Protein AF-A0A2K2TLW4-F1 (afdb_monomer_lite)

Secondary structure (DSSP, 8-state):
--HHHHHHHHHHHHHHHHHHTTGGGSHHHHHHHHHHHHHHHHHH-GGGGTTPPPHHHHHHHHHHS-HHHHHHHHHHHHHTT--

Sequence (83 aa):
MSVENNLRLSMLKTALFHQLKNHKKSPERTARNIEEILQLFAKVDPDKQTGLPGHKELLDLLQTHSREDCLDLILHYFAEKDS

Radius of gyration: 12.2 Å; chains: 1; bounding box: 29×23×31 Å

Structure (mmCIF, N/CA/C/O backbone):
data_AF-A0A2K2TLW4-F1
#
_entry.id   AF-A0A2K2TLW4-F1
#
loop_
_atom_site.group_PDB
_atom_site.id
_atom_site.type_symbol
_atom_site.label_atom_id
_atom_site.label_alt_id
_atom_site.label_comp_id
_atom_site.label_asym_id
_atom_site.label_entity_id
_atom_site.label_seq_id
_atom_site.pdbx_PDB_ins_code
_atom_site.Cartn_x
_atom_site.Cartn_y
_atom_site.Cartn_z
_atom_site.occupancy
_atom_site.B_iso_or_equiv
_atom_site.auth_seq_id
_atom_site.auth_comp_id
_atom_site.auth_asym_id
_atom_site.auth_atom_id
_atom_site.pdbx_PDB_model_num
ATOM 1 N N . MET A 1 1 ? 10.994 -13.164 -14.117 1.00 52.69 1 MET A N 1
ATOM 2 C CA . MET A 1 1 ? 11.500 -12.395 -12.951 1.00 52.69 1 MET A CA 1
ATOM 3 C C . MET A 1 1 ? 13.019 -12.496 -12.792 1.00 52.69 1 MET A C 1
ATOM 5 O O . MET A 1 1 ? 13.537 -13.588 -12.592 1.00 52.69 1 MET A O 1
ATOM 9 N N . SER A 1 2 ? 13.733 -11.368 -12.872 1.00 64.56 2 SER A N 1
ATOM 10 C CA . SER A 1 2 ? 15.167 -11.269 -12.547 1.00 64.56 2 SER A CA 1
ATOM 11 C C . SER A 1 2 ? 15.393 -11.180 -11.025 1.00 64.56 2 SER A C 1
ATOM 13 O O . SER A 1 2 ? 14.478 -10.844 -10.271 1.00 64.56 2 SER A O 1
ATOM 15 N N . VAL A 1 3 ? 16.620 -11.443 -10.556 1.00 66.69 3 VAL A N 1
ATOM 16 C CA . VAL A 1 3 ? 17.010 -11.264 -9.137 1.00 66.69 3 VAL A CA 1
ATOM 17 C C . VAL A 1 3 ? 16.737 -9.831 -8.655 1.00 66.69 3 VAL A C 1
ATOM 19 O O . VAL A 1 3 ? 16.306 -9.629 -7.521 1.00 66.69 3 VAL A O 1
ATOM 22 N N . GLU A 1 4 ? 16.916 -8.844 -9.533 1.00 69.06 4 GLU A N 1
ATOM 23 C CA . GLU A 1 4 ? 16.644 -7.435 -9.248 1.00 69.06 4 GLU A CA 1
ATOM 24 C C . GLU A 1 4 ? 15.153 -7.175 -8.969 1.00 69.06 4 GLU A C 1
ATOM 26 O O . GLU A 1 4 ? 14.818 -6.480 -8.009 1.00 69.06 4 GLU A O 1
ATOM 31 N N . ASN A 1 5 ? 14.247 -7.810 -9.721 1.00 70.50 5 ASN A N 1
ATOM 32 C CA . ASN A 1 5 ? 12.801 -7.693 -9.494 1.00 70.50 5 ASN A CA 1
ATOM 33 C C . ASN A 1 5 ? 12.386 -8.296 -8.145 1.00 70.50 5 ASN A C 1
ATOM 35 O O . ASN A 1 5 ? 11.587 -7.700 -7.423 1.00 70.50 5 ASN A O 1
ATOM 39 N N . ASN A 1 6 ? 12.972 -9.435 -7.764 1.00 71.94 6 ASN A N 1
ATOM 40 C CA . ASN A 1 6 ? 12.708 -10.078 -6.473 1.00 71.94 6 ASN A CA 1
ATOM 41 C C . ASN A 1 6 ? 13.209 -9.237 -5.286 1.00 71.94 6 ASN A C 1
ATOM 43 O O . ASN A 1 6 ? 12.534 -9.141 -4.254 1.00 71.94 6 ASN A O 1
ATOM 47 N N . LEU A 1 7 ? 14.371 -8.591 -5.434 1.00 81.12 7 LEU A N 1
ATOM 48 C CA . LEU A 1 7 ? 14.907 -7.677 -4.425 1.00 81.12 7 LEU A CA 1
ATOM 49 C C . LEU A 1 7 ? 14.004 -6.447 -4.262 1.00 81.12 7 LEU A C 1
ATOM 51 O O . LEU A 1 7 ? 13.628 -6.106 -3.140 1.00 81.12 7 LEU A O 1
ATOM 55 N N . ARG A 1 8 ? 13.594 -5.825 -5.374 1.00 80.50 8 ARG A N 1
ATOM 56 C CA . ARG A 1 8 ? 12.677 -4.675 -5.368 1.00 80.50 8 ARG A CA 1
ATOM 57 C C . ARG A 1 8 ? 11.340 -5.022 -4.714 1.00 80.50 8 ARG A C 1
ATOM 59 O O . ARG A 1 8 ? 10.865 -4.266 -3.872 1.00 80.50 8 ARG A O 1
ATOM 66 N N . LEU A 1 9 ? 10.768 -6.183 -5.032 1.00 81.00 9 LEU A N 1
ATOM 67 C CA . LEU A 1 9 ? 9.513 -6.641 -4.433 1.00 81.00 9 LEU A CA 1
ATOM 68 C C . LEU A 1 9 ? 9.649 -6.868 -2.917 1.00 81.00 9 LEU A C 1
ATOM 70 O O . LEU A 1 9 ? 8.769 -6.485 -2.146 1.00 81.00 9 LEU A O 1
ATOM 74 N N . SER A 1 10 ? 10.787 -7.405 -2.469 1.00 86.50 10 SER A N 1
ATOM 75 C CA . SER A 1 10 ? 11.091 -7.576 -1.041 1.00 86.50 10 SER A CA 1
ATOM 76 C C . SER A 1 10 ? 11.234 -6.234 -0.309 1.00 86.50 10 SER A C 1
ATOM 78 O O . SER A 1 10 ? 10.731 -6.073 0.809 1.00 86.50 10 SER A O 1
ATOM 80 N N . MET A 1 11 ? 11.872 -5.244 -0.945 1.00 88.75 11 MET A N 1
ATOM 81 C CA . MET A 1 11 ? 11.981 -3.881 -0.414 1.00 88.75 11 MET A CA 1
ATOM 82 C C . MET A 1 11 ? 10.610 -3.205 -0.318 1.00 88.75 11 MET A C 1
ATOM 84 O O . MET A 1 11 ? 10.284 -2.639 0.727 1.00 88.75 11 MET A O 1
ATOM 88 N N . LEU A 1 12 ? 9.786 -3.315 -1.366 1.00 88.19 12 LEU A N 1
ATOM 89 C CA . LEU A 1 12 ? 8.427 -2.775 -1.390 1.00 88.19 12 LEU A CA 1
ATOM 90 C C . LEU A 1 12 ? 7.572 -3.388 -0.276 1.00 88.19 12 LEU A C 1
ATOM 92 O O . LEU A 1 12 ? 6.990 -2.658 0.524 1.00 88.19 12 LEU A O 1
ATOM 96 N N . LYS A 1 13 ? 7.561 -4.722 -0.160 1.00 90.00 13 LYS A N 1
ATOM 97 C CA . LYS A 1 13 ? 6.832 -5.440 0.895 1.00 90.00 13 LYS A CA 1
ATOM 98 C C . LYS A 1 13 ? 7.227 -4.954 2.290 1.00 90.00 13 LYS A C 1
ATOM 100 O O . LYS A 1 13 ? 6.361 -4.715 3.129 1.00 90.00 13 LYS A O 1
ATOM 105 N N . THR A 1 14 ? 8.524 -4.758 2.524 1.00 92.06 14 THR A N 1
ATOM 106 C CA . THR A 1 14 ? 9.039 -4.245 3.802 1.00 92.06 14 THR A CA 1
ATOM 107 C C . THR A 1 14 ? 8.549 -2.820 4.071 1.00 92.06 14 THR A C 1
ATOM 109 O O . THR A 1 14 ? 8.043 -2.539 5.160 1.00 92.06 14 THR A O 1
ATOM 112 N N . ALA A 1 15 ? 8.632 -1.925 3.082 1.00 91.69 15 ALA A N 1
ATOM 113 C CA . ALA A 1 15 ? 8.167 -0.545 3.216 1.00 91.69 15 ALA A CA 1
ATOM 114 C C . ALA A 1 15 ? 6.658 -0.469 3.517 1.00 91.69 15 ALA A C 1
ATOM 116 O O . ALA A 1 15 ? 6.246 0.236 4.442 1.00 91.69 15 ALA A O 1
ATOM 117 N N . LEU A 1 16 ? 5.845 -1.248 2.797 1.00 92.00 16 LEU A N 1
ATOM 118 C CA . LEU A 1 16 ? 4.400 -1.334 3.011 1.00 92.00 16 LEU A CA 1
ATOM 119 C C . LEU A 1 16 ? 4.065 -1.868 4.406 1.00 92.00 16 LEU A C 1
ATOM 121 O O . LEU A 1 16 ? 3.251 -1.274 5.111 1.00 92.00 16 LEU A O 1
ATOM 125 N N . PHE A 1 17 ? 4.740 -2.928 4.861 1.00 91.31 17 PHE A N 1
ATOM 126 C CA . PHE A 1 17 ? 4.514 -3.493 6.194 1.00 91.31 17 PHE A CA 1
ATOM 127 C C . PHE A 1 17 ? 4.730 -2.460 7.311 1.00 91.31 17 PHE A C 1
ATOM 129 O O . PHE A 1 17 ? 3.956 -2.391 8.271 1.00 91.31 17 PHE A O 1
ATOM 136 N N . HIS A 1 18 ? 5.748 -1.606 7.165 1.00 90.44 18 HIS A N 1
ATOM 137 C CA . HIS A 1 18 ? 5.998 -0.508 8.095 1.00 90.44 18 HIS A CA 1
ATOM 138 C C . HIS A 1 18 ? 4.880 0.542 8.088 1.00 90.44 18 HIS A C 1
ATOM 140 O O . HIS A 1 18 ? 4.442 0.953 9.166 1.00 90.44 18 HIS A O 1
ATOM 146 N N . GLN A 1 19 ? 4.387 0.944 6.912 1.00 90.69 19 GLN A N 1
ATOM 147 C CA . GLN A 1 19 ? 3.284 1.908 6.806 1.00 90.69 19 GLN A CA 1
ATOM 148 C C . GLN A 1 19 ? 1.973 1.351 7.374 1.00 90.69 19 GLN A C 1
ATOM 150 O O . GLN A 1 19 ? 1.232 2.058 8.062 1.00 90.69 19 GLN A O 1
ATOM 155 N N . LEU A 1 20 ? 1.709 0.062 7.152 1.00 91.12 20 LEU A N 1
ATOM 156 C CA . LEU A 1 20 ? 0.463 -0.581 7.550 1.00 91.12 20 LEU A CA 1
ATOM 157 C C . LEU A 1 20 ? 0.401 -0.945 9.045 1.00 91.12 20 LEU A C 1
ATOM 159 O O . LEU A 1 20 ? -0.688 -1.203 9.560 1.00 91.12 20 LEU A O 1
ATOM 163 N N . LYS A 1 21 ? 1.522 -0.924 9.786 1.00 87.94 21 LYS A N 1
ATOM 164 C CA . LYS A 1 21 ? 1.575 -1.303 11.217 1.00 87.94 21 LYS A CA 1
ATOM 165 C C . LYS A 1 21 ? 0.597 -0.517 12.105 1.00 87.94 21 LYS A C 1
ATOM 167 O O . LYS A 1 21 ? 0.119 -1.062 13.092 1.00 87.94 21 LYS A O 1
ATOM 172 N N . ASN A 1 22 ? 0.303 0.741 11.770 1.00 81.56 22 ASN A N 1
ATOM 173 C CA . ASN A 1 22 ? -0.601 1.612 12.534 1.00 81.56 22 ASN A CA 1
ATOM 174 C C . ASN A 1 22 ? -1.620 2.347 11.645 1.00 81.56 22 ASN A C 1
ATOM 176 O O . ASN A 1 22 ? -2.086 3.421 12.025 1.00 81.56 22 ASN A O 1
ATOM 180 N N . HIS A 1 23 ? -1.963 1.797 10.476 1.00 82.94 23 HIS A N 1
ATOM 181 C CA . HIS A 1 23 ? -2.762 2.507 9.470 1.00 82.94 23 HIS A CA 1
ATOM 182 C C . HIS A 1 23 ? -4.084 3.075 10.009 1.00 82.94 23 HIS A C 1
ATOM 184 O O . HIS A 1 23 ? -4.447 4.199 9.685 1.00 82.94 23 HIS A O 1
ATOM 190 N N . LYS A 1 24 ? -4.749 2.365 10.930 1.00 80.81 24 LYS A N 1
ATOM 191 C CA . LYS A 1 24 ? -6.015 2.808 11.540 1.00 80.81 24 LYS A CA 1
ATOM 192 C C . LYS A 1 24 ? -5.911 4.088 12.377 1.00 80.81 24 LYS A C 1
ATOM 194 O O . LYS A 1 24 ? -6.928 4.714 12.641 1.00 80.81 24 LYS A O 1
ATOM 199 N N . LYS A 1 25 ? -4.711 4.485 12.821 1.00 87.25 25 LYS A N 1
ATOM 200 C CA . LYS A 1 25 ? -4.521 5.723 13.602 1.00 87.25 25 LYS A CA 1
ATOM 201 C C . LYS A 1 25 ? -4.521 6.978 12.733 1.00 87.25 25 LYS A C 1
ATOM 203 O O . LYS A 1 25 ? -4.787 8.063 13.242 1.00 87.25 25 LYS A O 1
ATOM 208 N N . SER A 1 26 ? -4.136 6.862 11.465 1.00 89.56 26 SER A N 1
ATOM 209 C CA . SER A 1 26 ? -4.026 7.996 10.538 1.00 89.56 26 SER A CA 1
ATOM 210 C C . SER A 1 26 ? -4.131 7.500 9.091 1.00 89.56 26 SER A C 1
ATOM 212 O O . SER A 1 26 ? -3.131 7.530 8.367 1.00 89.56 26 SER A O 1
ATOM 214 N N . PRO A 1 27 ? -5.307 7.005 8.674 1.00 90.25 27 PRO A N 1
ATOM 215 C CA . PRO A 1 27 ? -5.464 6.315 7.398 1.00 90.25 27 PRO A CA 1
ATOM 216 C C . PRO A 1 27 ? -5.169 7.225 6.196 1.00 90.25 27 PRO A C 1
ATOM 218 O O . PRO A 1 27 ? -4.537 6.773 5.249 1.00 90.25 27 PRO A O 1
ATOM 221 N N . GLU A 1 28 ? -5.475 8.522 6.267 1.00 92.69 28 GLU A N 1
ATOM 222 C CA . GLU A 1 28 ? -5.165 9.506 5.217 1.00 92.69 28 GLU A CA 1
ATOM 223 C C . GLU A 1 28 ? -3.654 9.692 5.043 1.00 92.69 28 GLU A C 1
ATOM 225 O O . GLU A 1 28 ? -3.128 9.718 3.928 1.00 92.69 28 GLU A O 1
ATOM 230 N N . ARG A 1 29 ? -2.924 9.780 6.163 1.00 92.94 29 ARG A N 1
ATOM 231 C CA . ARG A 1 29 ? -1.459 9.875 6.145 1.00 92.94 29 ARG A CA 1
ATOM 232 C C . ARG A 1 29 ? -0.846 8.589 5.605 1.00 92.94 29 ARG A C 1
ATOM 234 O O . ARG A 1 29 ? 0.095 8.648 4.820 1.00 92.94 29 ARG A O 1
ATOM 241 N N . THR A 1 30 ? -1.367 7.437 6.019 1.00 93.25 30 THR A N 1
ATOM 242 C CA . THR A 1 30 ? -0.892 6.143 5.533 1.00 93.25 30 THR A CA 1
ATOM 243 C C . THR A 1 30 ? -1.163 5.973 4.038 1.00 93.25 30 THR A C 1
ATOM 245 O O . THR A 1 30 ? -0.249 5.569 3.326 1.00 93.25 30 THR A O 1
ATOM 248 N N . ALA A 1 31 ? -2.348 6.347 3.544 1.00 93.88 31 ALA A N 1
ATOM 249 C CA . ALA A 1 31 ? -2.683 6.314 2.120 1.00 93.88 31 ALA A CA 1
ATOM 250 C C . ALA A 1 31 ? -1.712 7.168 1.297 1.00 93.88 31 ALA A C 1
ATOM 252 O O . ALA A 1 31 ? -1.142 6.682 0.323 1.00 93.88 31 ALA A O 1
ATOM 253 N N . ARG A 1 32 ? -1.438 8.404 1.738 1.00 93.81 32 ARG A N 1
ATOM 254 C CA . ARG A 1 32 ? -0.461 9.285 1.080 1.00 93.81 32 ARG A CA 1
ATOM 255 C C . ARG A 1 32 ? 0.949 8.687 1.060 1.00 93.81 32 ARG A C 1
ATOM 257 O O . ARG A 1 32 ? 1.595 8.691 0.020 1.00 93.81 32 ARG A O 1
ATOM 264 N N . ASN A 1 33 ? 1.422 8.150 2.184 1.00 93.56 33 ASN A N 1
ATOM 265 C CA . ASN A 1 33 ? 2.753 7.540 2.246 1.00 93.56 33 ASN A CA 1
ATOM 266 C C . ASN A 1 33 ? 2.869 6.321 1.316 1.00 93.56 33 ASN A C 1
ATOM 268 O O . ASN A 1 33 ? 3.910 6.113 0.698 1.00 93.56 33 ASN A O 1
ATOM 272 N N . ILE A 1 34 ? 1.820 5.495 1.238 1.00 92.94 34 ILE A N 1
ATOM 273 C CA . ILE A 1 34 ? 1.785 4.329 0.350 1.00 92.94 34 ILE A CA 1
ATOM 274 C C . ILE A 1 34 ? 1.783 4.779 -1.112 1.00 92.94 34 ILE A C 1
ATOM 276 O O . ILE A 1 34 ? 2.565 4.253 -1.896 1.00 92.94 34 ILE A O 1
ATOM 280 N N . GLU A 1 35 ? 0.977 5.778 -1.467 1.00 92.06 35 GLU A N 1
ATOM 281 C CA . GLU A 1 35 ? 0.946 6.355 -2.815 1.00 92.06 35 GLU A CA 1
ATOM 282 C C . GLU A 1 35 ? 2.329 6.873 -3.245 1.00 92.06 35 GLU A C 1
ATOM 284 O O . GLU A 1 35 ? 2.805 6.536 -4.328 1.00 92.06 35 GLU A O 1
ATOM 289 N N . GLU A 1 36 ? 3.023 7.613 -2.373 1.00 91.19 36 GLU A N 1
ATOM 290 C CA . GLU A 1 36 ? 4.384 8.102 -2.633 1.00 91.19 36 GLU A CA 1
ATOM 291 C C . GLU A 1 36 ? 5.381 6.946 -2.844 1.00 91.19 36 GLU A C 1
ATOM 293 O O . GLU A 1 36 ? 6.197 6.994 -3.768 1.00 91.19 36 GLU A O 1
ATOM 298 N N . ILE A 1 37 ? 5.294 5.874 -2.044 1.00 90.50 37 ILE A N 1
ATOM 299 C CA . ILE A 1 37 ? 6.117 4.666 -2.224 1.00 90.50 37 ILE A CA 1
ATOM 300 C C . ILE A 1 37 ? 5.829 4.027 -3.587 1.00 90.50 37 ILE A C 1
ATOM 302 O O . ILE A 1 37 ? 6.759 3.770 -4.348 1.00 90.50 37 ILE A O 1
ATOM 306 N N . LEU A 1 38 ? 4.561 3.796 -3.928 1.00 88.12 38 LEU A N 1
ATOM 307 C CA . LEU A 1 38 ? 4.183 3.162 -5.193 1.00 88.12 38 LEU A CA 1
ATOM 308 C C . LEU A 1 38 ? 4.666 3.978 -6.399 1.00 88.12 38 LEU A C 1
ATOM 310 O O . LEU A 1 38 ? 5.245 3.417 -7.330 1.00 88.12 38 LEU A O 1
ATOM 314 N N . GLN A 1 39 ? 4.529 5.305 -6.352 1.00 86.00 39 GLN A N 1
ATOM 315 C CA . GLN A 1 39 ? 5.040 6.197 -7.393 1.00 86.00 39 GLN A CA 1
ATOM 316 C C . GLN A 1 39 ? 6.568 6.146 -7.520 1.00 86.00 39 GLN A C 1
ATOM 318 O O . GLN A 1 39 ? 7.088 6.184 -8.636 1.00 86.00 39 GLN A O 1
ATOM 323 N N . LEU A 1 40 ? 7.307 6.057 -6.408 1.00 85.81 40 LEU A N 1
ATOM 324 C CA . LEU A 1 40 ? 8.766 5.916 -6.441 1.00 85.81 40 LEU A CA 1
ATOM 325 C C . LEU A 1 40 ? 9.187 4.616 -7.123 1.00 85.81 40 LEU A C 1
ATOM 327 O O . LEU A 1 40 ? 10.076 4.640 -7.970 1.00 85.81 40 LEU A O 1
ATOM 331 N N . PHE A 1 41 ? 8.530 3.502 -6.803 1.00 79.56 41 PHE A N 1
ATOM 332 C CA . PHE A 1 41 ? 8.833 2.212 -7.419 1.00 79.56 41 PHE A CA 1
ATOM 333 C C . PHE A 1 41 ? 8.426 2.165 -8.900 1.00 79.56 41 PHE A C 1
ATOM 335 O O . PHE A 1 41 ? 9.166 1.622 -9.715 1.00 79.56 41 PHE A O 1
ATOM 342 N N . ALA A 1 42 ? 7.318 2.805 -9.276 1.00 77.31 42 ALA A N 1
ATOM 343 C CA . ALA A 1 42 ? 6.860 2.877 -10.665 1.00 77.31 42 ALA A CA 1
ATOM 344 C C . ALA A 1 42 ? 7.674 3.827 -11.554 1.00 77.31 42 ALA A C 1
ATOM 346 O O . ALA A 1 42 ? 7.699 3.666 -12.770 1.00 77.31 42 ALA A O 1
ATOM 347 N N . LYS A 1 43 ? 8.379 4.813 -10.985 1.00 74.06 43 LYS A N 1
ATOM 348 C CA . LYS A 1 43 ? 9.362 5.616 -11.740 1.00 74.06 43 LYS A CA 1
ATOM 349 C C . LYS A 1 43 ? 10.566 4.792 -12.194 1.00 74.06 43 LYS A C 1
ATOM 351 O O . LYS A 1 43 ? 11.209 5.149 -13.174 1.00 74.06 43 LYS A O 1
ATOM 356 N N . VAL A 1 44 ? 10.880 3.723 -11.466 1.00 68.31 44 VAL A N 1
ATOM 357 C CA . VAL A 1 44 ? 12.004 2.824 -11.761 1.00 68.31 44 VAL A CA 1
ATOM 358 C C . VAL A 1 44 ? 11.590 1.715 -12.741 1.00 68.31 44 VAL A C 1
ATOM 360 O O . VAL A 1 44 ? 12.449 1.084 -13.354 1.00 68.31 44 VAL A O 1
ATOM 363 N N . ASP A 1 45 ? 10.285 1.492 -12.911 1.00 67.12 45 ASP A N 1
ATOM 364 C CA . ASP A 1 45 ? 9.707 0.471 -13.786 1.00 67.12 45 ASP A CA 1
ATOM 365 C C . ASP A 1 45 ? 8.420 1.016 -14.450 1.00 67.12 45 ASP A C 1
ATOM 367 O O . ASP A 1 45 ? 7.318 0.834 -13.923 1.00 67.12 45 ASP A O 1
ATOM 371 N N . PRO A 1 46 ? 8.547 1.782 -15.553 1.00 64.44 46 PRO A N 1
ATOM 372 C CA . PRO A 1 46 ? 7.432 2.516 -16.156 1.00 64.44 46 PRO A CA 1
ATOM 373 C C . PRO A 1 46 ? 6.323 1.610 -16.711 1.00 64.44 46 PRO A C 1
ATOM 375 O O . PRO A 1 46 ? 5.168 2.036 -16.754 1.00 64.44 46 PRO A O 1
ATOM 378 N N . ASP A 1 47 ? 6.622 0.353 -17.050 1.00 65.06 47 ASP A N 1
ATOM 379 C CA . ASP A 1 47 ? 5.617 -0.643 -17.443 1.00 65.06 47 ASP A CA 1
ATOM 380 C C . ASP A 1 47 ? 4.637 -0.970 -16.297 1.00 65.06 47 ASP A C 1
ATOM 382 O O . ASP A 1 47 ? 3.478 -1.326 -16.533 1.00 65.06 47 ASP A O 1
ATOM 386 N N . LYS A 1 48 ? 5.052 -0.746 -15.042 1.00 63.56 48 LYS A N 1
ATOM 387 C CA . LYS A 1 48 ? 4.240 -0.946 -13.827 1.00 63.56 48 LYS A CA 1
ATOM 388 C C . LYS A 1 48 ? 3.448 0.284 -13.386 1.00 63.56 48 LYS A C 1
ATOM 390 O O . LYS A 1 48 ? 2.790 0.261 -12.350 1.00 63.56 48 LYS A O 1
ATOM 395 N N . GLN A 1 49 ? 3.502 1.372 -14.151 1.00 60.16 49 GLN A N 1
ATOM 396 C CA . GLN A 1 49 ? 2.819 2.624 -13.816 1.00 60.16 49 GLN A CA 1
ATOM 397 C C . GLN A 1 49 ? 1.304 2.565 -14.096 1.00 60.16 49 GLN A C 1
ATOM 399 O O . GLN A 1 49 ? 0.535 3.347 -13.539 1.00 60.16 49 GLN A O 1
ATOM 404 N N . THR A 1 50 ? 0.861 1.619 -14.934 1.00 59.75 50 THR A N 1
ATOM 405 C CA . THR A 1 50 ? -0.561 1.410 -15.249 1.00 59.75 50 THR A CA 1
ATOM 406 C C . THR A 1 50 ? -1.205 0.446 -14.251 1.00 59.75 50 THR A C 1
ATOM 408 O O . THR A 1 50 ? -0.834 -0.722 -14.202 1.00 59.75 50 THR A O 1
ATOM 411 N N . GLY A 1 51 ? -2.185 0.924 -13.475 1.00 69.88 51 GLY A N 1
ATOM 412 C CA . GLY A 1 51 ? -2.971 0.089 -12.551 1.00 69.88 51 GLY A CA 1
ATOM 413 C C . GLY A 1 51 ? -2.646 0.246 -11.063 1.00 69.88 51 GLY A C 1
ATOM 414 O O . GLY A 1 51 ? -3.160 -0.524 -10.260 1.00 69.88 51 GLY A O 1
ATOM 415 N N . LEU A 1 52 ? -1.829 1.228 -10.672 1.00 81.25 52 LEU A N 1
ATOM 416 C CA . LEU A 1 52 ? -1.626 1.529 -9.254 1.00 81.25 52 LEU A CA 1
ATOM 417 C C . LEU A 1 52 ? -2.888 2.154 -8.642 1.00 81.25 52 LEU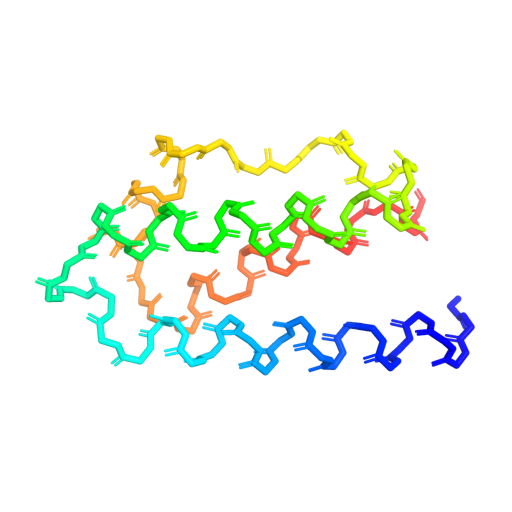 A C 1
ATOM 419 O O . LEU A 1 52 ? -3.460 3.056 -9.262 1.00 81.25 52 LEU A O 1
ATOM 423 N N . PRO A 1 53 ? -3.286 1.740 -7.426 1.00 85.56 53 PRO A N 1
ATOM 424 C CA . PRO A 1 53 ? -4.423 2.334 -6.740 1.00 85.56 53 PRO A CA 1
ATOM 425 C C . PRO A 1 53 ? -4.123 3.797 -6.403 1.00 85.56 53 PRO A C 1
ATOM 427 O O . PRO A 1 53 ? -3.056 4.125 -5.874 1.00 85.56 53 PRO A O 1
ATOM 430 N N . GLY A 1 54 ? -5.072 4.681 -6.699 1.00 88.19 54 GLY A N 1
ATOM 431 C CA . GLY A 1 54 ? -4.976 6.090 -6.325 1.00 88.19 54 GLY A CA 1
ATOM 432 C C . GLY A 1 54 ? -5.235 6.310 -4.834 1.00 88.19 54 GLY A C 1
ATOM 433 O O . GLY A 1 54 ? -5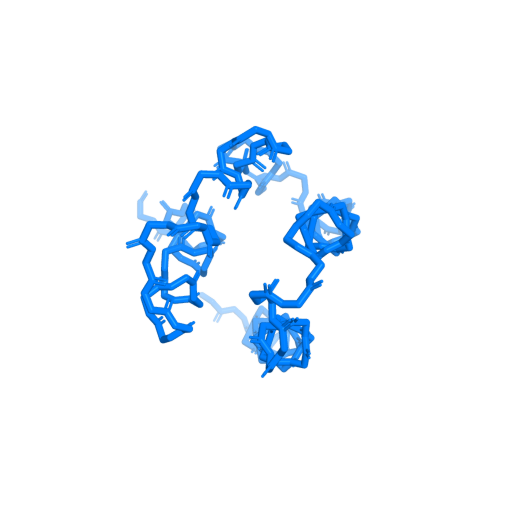.761 5.439 -4.138 1.00 88.19 54 GLY A O 1
ATOM 434 N N . HIS A 1 55 ? -4.943 7.516 -4.337 1.00 90.69 55 HIS A N 1
ATOM 435 C CA . HIS A 1 55 ? -5.161 7.895 -2.934 1.00 90.69 55 HIS A CA 1
ATOM 436 C C . HIS A 1 55 ? -6.515 7.454 -2.347 1.00 90.69 55 HIS A C 1
ATOM 438 O O . HIS A 1 55 ? -6.575 6.955 -1.225 1.00 90.69 55 HIS A O 1
ATOM 444 N N . LYS A 1 56 ? -7.611 7.635 -3.095 1.00 91.88 56 LYS A N 1
ATOM 445 C CA . LYS A 1 56 ? -8.963 7.295 -2.628 1.00 91.88 56 LYS A CA 1
ATOM 446 C C . LYS A 1 56 ? -9.165 5.784 -2.475 1.00 91.88 56 LYS A C 1
ATOM 448 O O . LYS A 1 56 ? -9.768 5.364 -1.496 1.00 91.88 56 LYS A O 1
ATOM 453 N N . GLU A 1 57 ? -8.658 4.989 -3.413 1.00 91.81 57 GLU A N 1
ATOM 454 C CA . GLU A 1 57 ? -8.720 3.521 -3.352 1.00 91.81 57 GLU A CA 1
ATOM 455 C C . GLU A 1 57 ? -7.855 2.994 -2.208 1.00 91.81 57 GLU A C 1
ATOM 457 O O . GLU A 1 57 ? -8.287 2.139 -1.443 1.00 91.81 57 GLU A O 1
ATOM 462 N N . LEU A 1 58 ? -6.663 3.571 -2.028 1.00 93.12 58 LEU A N 1
ATOM 463 C CA . LEU A 1 58 ? -5.802 3.269 -0.889 1.00 93.12 58 LEU A CA 1
ATOM 464 C C . LEU A 1 58 ? -6.496 3.584 0.436 1.00 93.12 58 LEU A C 1
ATOM 466 O O . LEU A 1 58 ? -6.442 2.779 1.359 1.00 93.12 58 LEU A O 1
ATOM 470 N N . LEU A 1 59 ? -7.162 4.732 0.545 1.00 94.00 59 LEU A N 1
ATOM 471 C CA . LEU A 1 59 ? -7.878 5.097 1.762 1.00 94.00 59 LEU A CA 1
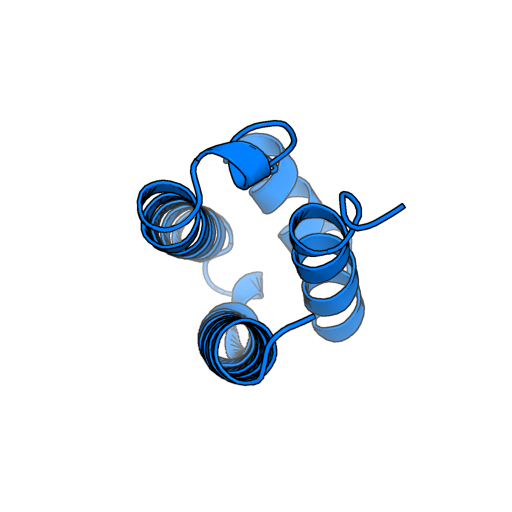ATOM 472 C C . LEU A 1 59 ? -9.020 4.118 2.067 1.00 94.00 59 LEU A C 1
ATOM 474 O O . LEU A 1 59 ? -9.150 3.686 3.211 1.00 94.00 59 LEU A O 1
ATOM 478 N N . ASP A 1 60 ? -9.799 3.746 1.050 1.00 93.19 60 ASP A N 1
ATOM 479 C CA . ASP A 1 60 ? -10.889 2.777 1.181 1.00 93.19 60 ASP A CA 1
ATOM 480 C C . ASP A 1 60 ? -10.365 1.410 1.643 1.00 93.19 60 ASP A C 1
ATOM 482 O O . ASP A 1 60 ? -10.850 0.872 2.640 1.00 93.19 60 ASP A O 1
ATOM 486 N N . LEU A 1 61 ? -9.293 0.904 1.019 1.00 91.94 61 LEU A N 1
ATOM 487 C CA . LEU A 1 61 ? -8.616 -0.336 1.416 1.00 91.94 61 LEU A CA 1
ATOM 488 C C . LEU A 1 61 ? -8.204 -0.310 2.892 1.00 91.94 61 LEU A C 1
ATOM 490 O O . LEU A 1 61 ? -8.555 -1.213 3.650 1.00 91.94 61 LEU A O 1
ATOM 494 N N . LEU A 1 62 ? -7.517 0.752 3.325 1.00 92.06 62 LEU A N 1
ATOM 495 C CA . LEU A 1 62 ? -7.034 0.891 4.704 1.00 92.06 62 LEU A CA 1
ATOM 496 C C . LEU A 1 62 ? -8.166 0.954 5.739 1.00 92.06 62 LEU A C 1
ATOM 498 O O . LEU A 1 62 ? -7.947 0.650 6.912 1.00 92.06 62 LEU A O 1
ATOM 502 N N . GLN A 1 63 ? -9.358 1.394 5.343 1.00 90.44 63 GLN A N 1
ATOM 503 C CA . GLN A 1 63 ? -10.506 1.503 6.240 1.00 90.44 63 GLN A CA 1
ATOM 504 C C . GLN A 1 63 ? -11.336 0.215 6.294 1.00 90.44 63 GLN A C 1
ATOM 506 O O . GLN A 1 63 ? -11.937 -0.078 7.330 1.00 90.44 63 GLN A O 1
ATOM 511 N N . THR A 1 64 ? -11.354 -0.556 5.208 1.00 91.31 64 THR A N 1
ATOM 512 C CA . THR A 1 64 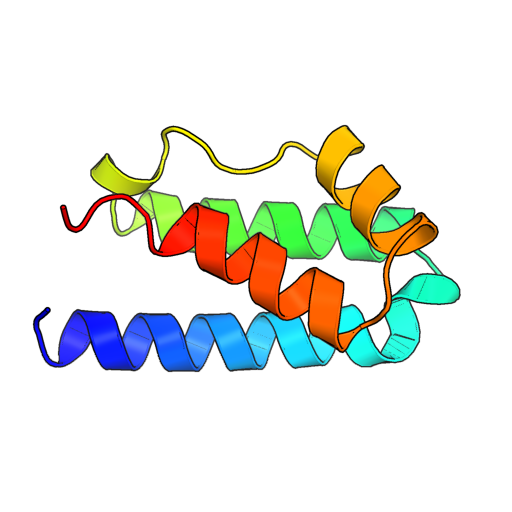? -12.251 -1.708 5.027 1.00 91.31 64 THR A CA 1
ATOM 513 C C . THR A 1 64 ? -11.574 -3.058 5.261 1.00 91.31 64 THR A C 1
ATOM 515 O O . THR A 1 64 ? -12.248 -4.011 5.647 1.00 91.31 64 THR A O 1
ATOM 518 N N . HIS A 1 65 ? -10.254 -3.146 5.089 1.00 91.31 65 HIS A N 1
ATOM 519 C CA . HIS A 1 65 ? -9.518 -4.410 5.105 1.00 91.31 65 HIS A CA 1
ATOM 520 C C . HIS A 1 65 ? -8.616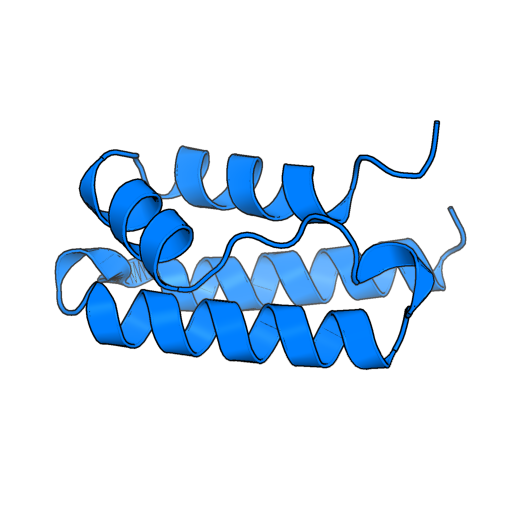 -4.572 6.337 1.00 91.31 65 HIS A C 1
ATOM 522 O O . HIS A 1 65 ? -8.323 -3.629 7.083 1.00 91.31 65 HIS A O 1
ATOM 528 N N . SER A 1 66 ? -8.171 -5.808 6.581 1.00 90.56 66 SER A N 1
ATOM 529 C CA . SER A 1 66 ? -7.112 -6.070 7.556 1.00 90.56 66 SER A CA 1
ATOM 530 C C . SER A 1 66 ? -5.754 -5.589 7.031 1.00 90.56 66 SER A C 1
ATO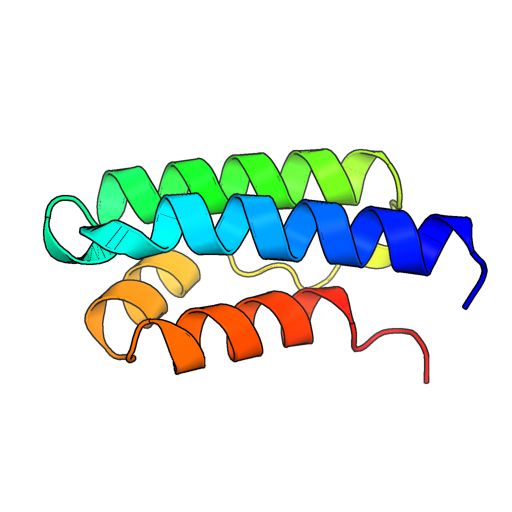M 532 O O . SER A 1 66 ? -5.596 -5.228 5.865 1.00 90.56 66 SER A O 1
ATOM 534 N N . ARG A 1 67 ? -4.741 -5.575 7.903 1.00 90.06 67 ARG A N 1
ATOM 535 C CA . ARG A 1 67 ? -3.379 -5.188 7.514 1.00 90.06 67 ARG A CA 1
ATOM 536 C C . ARG A 1 67 ? -2.818 -6.137 6.455 1.00 90.06 67 ARG A C 1
ATOM 538 O O . ARG A 1 67 ? -2.155 -5.683 5.527 1.00 90.06 67 ARG A O 1
ATOM 545 N N . GLU A 1 68 ? -3.019 -7.431 6.662 1.00 89.31 68 GLU A N 1
ATOM 546 C CA . GLU A 1 68 ? -2.553 -8.503 5.792 1.00 89.31 68 GLU A CA 1
ATOM 547 C C . GLU A 1 68 ? -3.231 -8.400 4.422 1.00 89.31 68 GLU A C 1
ATOM 549 O O . GLU A 1 68 ? -2.536 -8.337 3.413 1.00 89.31 68 GLU A O 1
ATOM 554 N N . ASP A 1 69 ? -4.554 -8.218 4.404 1.00 90.44 69 ASP A N 1
ATOM 555 C CA . ASP A 1 69 ? -5.315 -8.040 3.162 1.00 90.44 69 ASP A CA 1
ATOM 556 C C . ASP A 1 69 ? -4.882 -6.778 2.402 1.00 90.44 69 ASP A C 1
ATOM 558 O O . ASP A 1 69 ? -4.692 -6.819 1.189 1.00 90.44 69 ASP A O 1
ATOM 562 N N . CYS A 1 70 ? -4.656 -5.654 3.101 1.00 91.31 70 CYS A N 1
ATOM 563 C CA . CYS A 1 70 ? -4.124 -4.440 2.473 1.00 91.31 70 CYS A CA 1
ATOM 564 C C . CYS A 1 70 ? -2.774 -4.707 1.799 1.00 91.31 70 CYS A C 1
ATOM 566 O O . CYS A 1 70 ? -2.523 -4.221 0.699 1.00 91.31 70 CYS A O 1
ATOM 568 N N . LEU A 1 71 ? -1.888 -5.453 2.464 1.00 90.81 71 LEU A N 1
ATOM 569 C CA . LEU A 1 71 ? -0.571 -5.772 1.927 1.00 90.81 71 LEU A CA 1
ATOM 570 C C . LEU A 1 71 ? -0.684 -6.637 0.669 1.00 90.81 71 LEU A C 1
ATOM 572 O O . LEU A 1 71 ? -0.040 -6.317 -0.327 1.00 90.81 71 LEU A O 1
ATOM 576 N N . ASP A 1 72 ? -1.491 -7.696 0.711 1.00 89.50 72 ASP A N 1
ATOM 577 C CA . ASP A 1 72 ? -1.659 -8.606 -0.422 1.00 89.50 72 ASP A CA 1
ATOM 578 C C . ASP A 1 72 ? -2.321 -7.906 -1.614 1.00 89.50 72 ASP A C 1
ATOM 580 O O . ASP A 1 72 ? -1.817 -8.017 -2.731 1.00 89.50 72 ASP A O 1
ATOM 584 N N . LEU A 1 73 ? -3.363 -7.098 -1.389 1.00 89.75 73 LEU A N 1
ATOM 585 C CA . LEU A 1 73 ? -4.031 -6.334 -2.449 1.00 89.75 73 LEU A CA 1
ATOM 586 C C . LEU A 1 73 ? -3.086 -5.311 -3.095 1.00 89.75 73 LEU A C 1
ATOM 588 O O . LEU A 1 73 ? -2.979 -5.263 -4.319 1.00 89.75 73 LEU A O 1
ATOM 592 N N . ILE A 1 74 ? -2.333 -4.538 -2.299 1.00 88.19 74 ILE A N 1
ATOM 593 C CA . ILE A 1 74 ? -1.358 -3.565 -2.826 1.00 88.19 74 ILE A CA 1
ATOM 594 C C . ILE A 1 74 ? -0.238 -4.266 -3.610 1.00 88.19 74 ILE A C 1
ATOM 596 O O . ILE A 1 74 ? 0.192 -3.770 -4.652 1.00 88.19 74 ILE A O 1
ATOM 600 N N . LEU A 1 75 ? 0.240 -5.421 -3.138 1.00 86.25 75 LEU A N 1
ATOM 601 C CA . LEU A 1 75 ? 1.246 -6.202 -3.859 1.00 86.25 75 LEU A CA 1
ATOM 602 C C . LEU A 1 75 ? 0.691 -6.804 -5.153 1.00 86.25 75 LEU A C 1
ATOM 604 O O . LEU A 1 75 ? 1.430 -6.864 -6.134 1.00 86.25 75 LEU A O 1
ATOM 608 N N . HIS A 1 76 ? -0.585 -7.193 -5.184 1.00 84.31 76 HIS A N 1
ATOM 609 C CA . HIS A 1 76 ? -1.257 -7.687 -6.386 1.00 84.31 76 HIS A CA 1
ATOM 610 C C . HIS A 1 76 ? -1.253 -6.633 -7.496 1.00 84.31 76 HIS A C 1
ATOM 612 O O . HIS A 1 76 ? -0.778 -6.916 -8.594 1.00 84.31 76 HIS A O 1
ATOM 618 N N . TYR A 1 77 ? -1.624 -5.385 -7.175 1.00 77.81 77 TYR A N 1
ATOM 619 C CA . TYR A 1 77 ? -1.528 -4.253 -8.110 1.00 77.81 77 TYR A CA 1
ATOM 620 C C . TYR A 1 77 ? -0.114 -4.061 -8.682 1.00 77.81 77 TYR A C 1
ATOM 622 O O . TYR A 1 77 ? 0.048 -3.571 -9.796 1.00 77.81 77 TYR A O 1
ATOM 630 N N . PHE A 1 78 ? 0.923 -4.451 -7.935 1.00 72.75 78 PHE A N 1
ATOM 631 C CA . PHE A 1 78 ? 2.320 -4.326 -8.352 1.00 72.75 78 PHE A CA 1
ATOM 632 C C . PHE A 1 78 ? 2.875 -5.567 -9.092 1.00 72.75 78 PHE A C 1
ATOM 634 O O . PHE A 1 78 ? 3.912 -5.486 -9.768 1.00 72.75 78 PHE A O 1
ATOM 641 N N . ALA A 1 79 ? 2.223 -6.724 -8.946 1.00 68.38 79 ALA A N 1
ATOM 642 C CA . ALA A 1 79 ? 2.681 -8.019 -9.451 1.00 68.38 79 ALA A CA 1
ATOM 643 C C . ALA A 1 79 ? 1.966 -8.481 -10.735 1.00 68.38 79 ALA A C 1
ATOM 645 O O . ALA A 1 79 ? 2.569 -9.208 -11.519 1.00 68.38 79 ALA A O 1
ATOM 646 N N . GLU A 1 80 ? 0.726 -8.053 -10.988 1.00 55.31 80 GLU A N 1
ATOM 647 C CA . GLU A 1 80 ? -0.161 -8.641 -12.011 1.00 55.31 80 GLU A CA 1
ATOM 648 C C . GLU A 1 80 ? 0.169 -8.364 -13.496 1.00 55.31 80 GLU A C 1
ATOM 650 O O . GLU A 1 80 ? -0.664 -8.602 -14.364 1.00 55.31 80 GLU A O 1
ATOM 655 N N . LYS A 1 81 ? 1.379 -7.911 -13.843 1.00 49.94 81 LYS A N 1
ATOM 656 C CA . LYS A 1 81 ? 1.789 -7.714 -15.253 1.00 49.94 81 LYS A CA 1
ATOM 657 C C . LYS A 1 81 ? 3.000 -8.546 -15.688 1.00 49.94 81 LYS A C 1
ATOM 659 O O . LYS A 1 81 ? 3.775 -8.117 -16.534 1.00 49.94 81 LYS A O 1
ATOM 664 N N . ASP A 1 82 ? 3.154 -9.740 -15.120 1.00 43.28 82 ASP A N 1
ATOM 665 C CA . ASP A 1 82 ? 4.104 -10.772 -15.585 1.00 43.28 82 ASP A CA 1
ATOM 666 C C . ASP A 1 82 ? 3.380 -11.952 -16.300 1.00 43.28 82 ASP A C 1
ATOM 668 O O . ASP A 1 82 ? 3.966 -13.022 -16.458 1.00 43.28 82 ASP A O 1
ATOM 672 N N . SER A 1 83 ? 2.112 -11.806 -16.725 1.00 36.22 83 SER A N 1
ATOM 673 C CA . SER A 1 83 ? 1.372 -12.813 -17.524 1.00 36.22 83 SER A CA 1
ATOM 674 C C . SER A 1 83 ? 0.866 -12.271 -18.852 1.00 36.22 83 SER A C 1
ATOM 676 O O . SER A 1 83 ? 0.404 -11.109 -18.875 1.00 36.22 83 SER A O 1
#

Foldseek 3Di:
DDPVVVVLLVVLLVQLLVLLVPCVVPVLVSLVSNQVSQVVSCVVPVVLVPQQDHSVRSSVCSVPHHSVSSSVVNSCSRPVPPD

pLDDT: mean 82.14, std 12.96, range [36.22, 94.0]